Protein AF-G7LZL2-F1 (afdb_monomer_lite)

Foldseek 3Di:
DPPCPVVVVVVVCCVVVVVVVVLVPDDDPDPDDPDDPSVVVVVVVVCVVVVNPDPVVVD

Sequence (59 aa):
MRKNYFAKLVKYMKNVYNINDGLNELTDGRINPTYDTTKVVTLVLLGFLLRIKSFNELN

pLDDT: mean 83.16, std 9.18, range [55.19, 93.88]

Secondary structure (DSSP, 8-state):
--TTHHHHHHHHHHHHTTHHHHHHT-----SS-SS-HHHHHHHHHHHHHTT---GGGG-

Radius of gyration: 14.18 Å; chains: 1; bounding box: 27×30×40 Å

Structure (mmCIF, N/CA/C/O backbone):
data_AF-G7LZL2-F1
#
_entry.id   AF-G7LZL2-F1
#
loop_
_atom_site.group_PDB
_atom_site.id
_atom_site.type_symbol
_atom_site.label_atom_id
_atom_site.label_alt_id
_atom_site.label_comp_id
_atom_site.label_asym_id
_atom_site.label_entity_id
_atom_site.label_seq_id
_atom_site.pdbx_PDB_ins_code
_atom_site.Cartn_x
_atom_site.Cartn_y
_atom_site.Cartn_z
_atom_site.occupancy
_atom_site.B_iso_or_equiv
_atom_site.auth_seq_id
_atom_site.auth_comp_id
_atom_site.auth_asym_id
_atom_site.auth_atom_id
_atom_site.pdbx_PDB_model_num
ATOM 1 N N . MET A 1 1 ? -13.057 9.167 19.506 1.00 57.72 1 MET A N 1
ATOM 2 C CA . MET A 1 1 ? -12.591 7.944 18.807 1.00 57.72 1 MET A CA 1
ATOM 3 C C . MET A 1 1 ? -11.294 7.464 19.441 1.00 57.72 1 MET A C 1
ATOM 5 O O . MET A 1 1 ? -10.420 8.282 19.696 1.00 57.72 1 MET A O 1
ATOM 9 N N . ARG A 1 2 ? -11.172 6.168 19.749 1.00 60.69 2 ARG A N 1
ATOM 10 C CA . ARG A 1 2 ? -9.971 5.588 20.378 1.00 60.69 2 ARG A CA 1
ATOM 11 C C . ARG A 1 2 ? -8.748 5.867 19.492 1.00 60.69 2 ARG A C 1
ATOM 13 O O . ARG A 1 2 ? -8.821 5.611 18.288 1.00 60.69 2 ARG A O 1
ATOM 20 N N . LYS A 1 3 ? -7.655 6.397 20.063 1.00 68.56 3 LYS A N 1
ATOM 21 C CA . LYS A 1 3 ? -6.393 6.626 19.333 1.00 68.56 3 LYS A CA 1
ATOM 22 C C . LYS A 1 3 ? 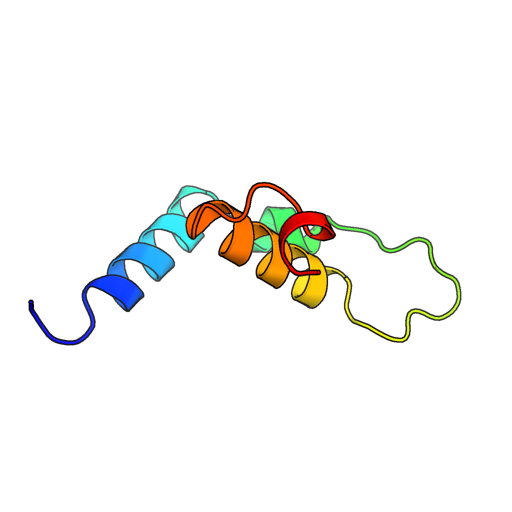-6.066 5.362 18.513 1.00 68.56 3 LYS A C 1
ATOM 24 O O . LYS A 1 3 ? -6.120 4.255 19.051 1.00 68.56 3 LYS A O 1
ATOM 29 N N . ASN A 1 4 ? -5.794 5.531 17.218 1.00 82.62 4 ASN A N 1
ATOM 30 C CA . ASN A 1 4 ? -5.408 4.482 16.256 1.00 82.62 4 ASN A CA 1
ATOM 31 C C . ASN A 1 4 ? -6.525 3.592 15.674 1.00 82.62 4 ASN A C 1
ATOM 33 O O . ASN A 1 4 ? -6.214 2.557 15.086 1.00 82.62 4 ASN A O 1
ATOM 37 N N . TYR A 1 5 ? -7.808 3.960 15.777 1.00 86.44 5 TYR A N 1
ATOM 38 C CA . TYR A 1 5 ? -8.881 3.194 15.117 1.00 86.44 5 TYR A CA 1
ATOM 39 C C . TYR A 1 5 ? -8.681 3.092 13.595 1.00 86.44 5 TYR A C 1
ATOM 41 O O . TYR A 1 5 ? -8.716 1.995 13.043 1.00 86.44 5 TYR A O 1
ATOM 49 N N . PHE A 1 6 ? -8.365 4.212 12.939 1.00 83.56 6 PHE A N 1
ATOM 50 C CA . PHE A 1 6 ? -8.105 4.251 11.498 1.00 83.56 6 PHE A CA 1
ATOM 51 C C . PHE A 1 6 ? -6.942 3.333 11.091 1.00 83.56 6 PHE A C 1
ATOM 53 O O . PHE A 1 6 ? -7.086 2.513 10.192 1.00 83.56 6 PHE A O 1
ATOM 60 N N . ALA A 1 7 ? -5.822 3.380 11.818 1.00 87.19 7 ALA A N 1
ATOM 61 C CA . ALA A 1 7 ? -4.677 2.508 11.554 1.00 87.19 7 ALA A CA 1
ATOM 62 C C . ALA A 1 7 ? -5.023 1.015 11.709 1.00 87.19 7 ALA A C 1
ATOM 64 O O . ALA A 1 7 ? -4.555 0.185 10.931 1.00 87.19 7 ALA A O 1
ATOM 65 N N . LYS A 1 8 ? -5.869 0.659 12.686 1.00 92.31 8 LYS A N 1
ATOM 66 C CA . LYS A 1 8 ? -6.351 -0.721 12.855 1.00 92.31 8 LYS A CA 1
ATOM 67 C C . LYS A 1 8 ? -7.262 -1.158 11.716 1.00 92.31 8 LYS A C 1
ATOM 69 O O . LYS A 1 8 ? -7.122 -2.284 11.254 1.00 92.31 8 LYS A O 1
ATOM 74 N N . LEU A 1 9 ? -8.149 -0.278 11.259 1.00 88.69 9 LEU A N 1
ATOM 75 C CA . LEU A 1 9 ? -9.022 -0.541 10.119 1.00 88.69 9 LEU A CA 1
ATOM 76 C C . LEU A 1 9 ? -8.204 -0.762 8.839 1.00 88.69 9 LEU A C 1
ATOM 78 O O . LEU A 1 9 ? -8.388 -1.771 8.168 1.00 88.69 9 LEU A O 1
ATOM 82 N N . VAL A 1 10 ? -7.240 0.118 8.549 1.00 85.44 10 VAL A N 1
ATOM 83 C CA . VAL A 1 10 ? -6.330 -0.026 7.399 1.00 85.44 10 VAL A CA 1
ATOM 84 C C . VAL A 1 10 ? -5.532 -1.325 7.486 1.00 85.44 10 VAL A C 1
ATOM 86 O O . VAL A 1 10 ? -5.452 -2.061 6.507 1.00 85.44 10 VAL A O 1
ATOM 89 N N . LYS A 1 11 ? -4.996 -1.664 8.667 1.00 90.44 11 LYS A N 1
ATOM 90 C CA . LYS A 1 11 ? -4.277 -2.929 8.874 1.00 90.44 11 LYS A CA 1
ATOM 91 C C . LYS A 1 11 ? -5.175 -4.149 8.656 1.00 90.44 11 LYS A C 1
ATOM 93 O O . LYS A 1 11 ? -4.730 -5.123 8.059 1.00 90.44 11 LYS A O 1
ATOM 98 N N . TYR A 1 12 ? -6.419 -4.096 9.126 1.00 92.44 12 TYR A N 1
ATOM 99 C CA . TYR A 1 12 ? -7.391 -5.164 8.916 1.00 92.44 12 TYR A CA 1
ATOM 100 C C . TYR A 1 12 ? -7.691 -5.354 7.426 1.00 92.44 12 TYR A C 1
ATOM 102 O O . TYR A 1 12 ? -7.528 -6.460 6.926 1.00 92.44 12 TYR A O 1
ATOM 110 N N . MET A 1 13 ? -8.020 -4.279 6.700 1.00 87.38 13 MET A N 1
ATOM 111 C CA . MET A 1 13 ? -8.262 -4.345 5.252 1.00 87.38 13 MET A CA 1
ATOM 112 C C . MET A 1 13 ? -7.046 -4.895 4.500 1.00 87.38 13 MET A C 1
ATOM 114 O O . MET A 1 13 ? -7.200 -5.767 3.650 1.00 87.38 13 MET A O 1
ATOM 118 N N . LYS A 1 14 ? -5.833 -4.447 4.857 1.00 88.00 14 LYS A N 1
ATOM 119 C CA . LYS A 1 14 ? -4.590 -4.923 4.238 1.00 88.00 14 LYS A CA 1
ATOM 120 C C . LYS A 1 14 ? -4.424 -6.438 4.345 1.00 88.00 14 LYS A C 1
ATOM 122 O O . LYS A 1 14 ? -4.008 -7.067 3.379 1.00 88.00 14 LYS A O 1
ATOM 127 N N . ASN A 1 15 ? -4.753 -6.991 5.510 1.00 91.31 15 ASN A N 1
ATOM 128 C CA . ASN A 1 15 ? -4.632 -8.418 5.783 1.00 91.31 15 ASN A CA 1
ATOM 129 C C . ASN A 1 15 ? -5.781 -9.235 5.179 1.00 91.31 15 ASN A C 1
ATOM 131 O O . ASN A 1 15 ? -5.538 -10.323 4.688 1.00 91.31 15 ASN A O 1
ATOM 135 N N . VAL A 1 16 ? -7.023 -8.742 5.223 1.00 93.88 16 VAL A N 1
ATOM 136 C CA . VAL A 1 16 ? -8.190 -9.486 4.710 1.00 93.88 16 VAL A CA 1
ATOM 137 C C . VAL A 1 16 ? -8.159 -9.609 3.193 1.00 93.88 16 VAL A C 1
ATOM 139 O O . VAL A 1 16 ? -8.500 -10.657 2.659 1.00 93.88 16 VAL A O 1
ATOM 142 N N . TYR A 1 17 ? -7.744 -8.546 2.506 1.00 88.00 17 TYR A N 1
ATOM 143 C CA . TYR A 1 17 ? -7.713 -8.509 1.046 1.00 88.00 17 TYR A CA 1
ATOM 144 C C . TYR A 1 17 ? -6.343 -8.850 0.455 1.00 88.00 17 TYR A C 1
ATOM 146 O O . TYR A 1 17 ? -6.161 -8.674 -0.744 1.00 88.00 17 TYR A O 1
ATOM 154 N N . ASN A 1 18 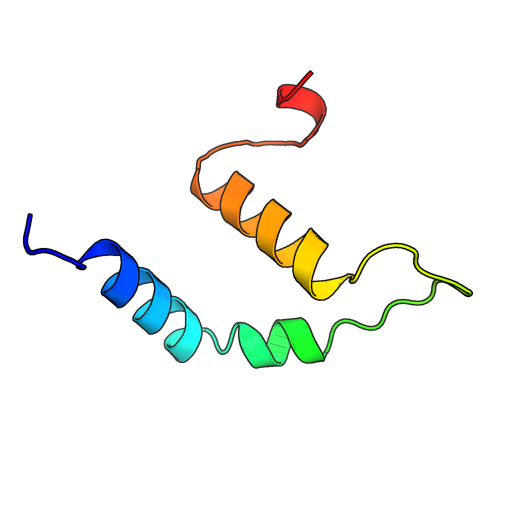? -5.374 -9.282 1.275 1.00 89.12 18 ASN A N 1
ATOM 155 C CA . ASN A 1 18 ? -4.002 -9.578 0.843 1.00 89.12 18 ASN A CA 1
ATOM 156 C C . ASN A 1 18 ? -3.423 -8.492 -0.081 1.00 89.12 18 ASN A C 1
ATOM 158 O O . ASN A 1 18 ? -2.791 -8.779 -1.093 1.00 89.12 18 ASN A O 1
ATOM 162 N N . ILE A 1 19 ? -3.649 -7.217 0.265 1.00 87.38 19 ILE A N 1
ATOM 163 C CA . ILE A 1 19 ? -3.330 -6.078 -0.618 1.00 87.38 19 ILE A CA 1
ATOM 164 C C . ILE A 1 19 ? -1.846 -6.083 -1.001 1.00 87.38 19 ILE A C 1
ATOM 166 O O . ILE A 1 19 ? -1.494 -5.752 -2.125 1.00 87.38 19 ILE A O 1
ATOM 170 N N . ASN A 1 20 ? -0.977 -6.483 -0.071 1.00 85.75 20 ASN A N 1
ATOM 171 C CA . ASN A 1 20 ? 0.454 -6.610 -0.327 1.00 85.75 20 ASN A CA 1
ATOM 172 C C . ASN A 1 20 ? 0.768 -7.612 -1.449 1.00 85.75 20 ASN A C 1
ATOM 174 O O . ASN A 1 20 ? 1.654 -7.337 -2.247 1.00 85.75 20 ASN A O 1
ATOM 178 N N . ASP A 1 21 ? 0.067 -8.743 -1.510 1.00 89.62 21 ASP A N 1
ATOM 179 C CA . ASP A 1 21 ? 0.337 -9.790 -2.497 1.00 89.62 21 ASP A CA 1
ATOM 180 C C . ASP A 1 21 ? -0.097 -9.313 -3.884 1.00 89.62 21 ASP A C 1
ATOM 182 O O . ASP A 1 21 ? 0.704 -9.329 -4.814 1.00 89.62 21 ASP A O 1
ATOM 186 N N . GLY A 1 22 ? -1.297 -8.728 -3.987 1.00 86.88 22 GLY A N 1
ATOM 187 C CA . GLY A 1 22 ? -1.768 -8.125 -5.237 1.00 86.88 22 GLY A CA 1
ATOM 188 C C . GLY A 1 22 ? -0.903 -6.952 -5.712 1.00 86.88 22 GLY A C 1
ATOM 189 O O . GLY A 1 22 ? -0.733 -6.759 -6.911 1.00 86.88 22 GLY A O 1
ATOM 190 N N . LEU A 1 23 ? -0.313 -6.179 -4.791 1.00 86.94 23 LEU A N 1
ATOM 191 C CA . LEU A 1 23 ? 0.653 -5.134 -5.139 1.00 86.94 23 LEU A CA 1
ATOM 192 C C . LEU A 1 23 ? 2.005 -5.706 -5.590 1.00 86.94 23 LEU A C 1
ATOM 194 O O . LEU A 1 23 ? 2.634 -5.128 -6.468 1.00 86.94 23 LEU A O 1
ATOM 198 N N . ASN A 1 24 ? 2.459 -6.817 -5.009 1.00 85.25 24 ASN A N 1
ATOM 199 C CA . ASN A 1 24 ? 3.722 -7.461 -5.380 1.00 85.25 24 ASN A CA 1
ATOM 200 C C . ASN A 1 24 ? 3.646 -8.179 -6.736 1.00 85.25 24 ASN A C 1
ATOM 202 O O . ASN A 1 24 ? 4.671 -8.355 -7.387 1.00 85.25 24 ASN A O 1
ATOM 206 N N . GLU A 1 25 ? 2.450 -8.575 -7.172 1.00 88.44 25 GLU A N 1
ATOM 207 C CA . GLU A 1 25 ? 2.207 -9.128 -8.511 1.00 88.44 25 GLU A CA 1
ATO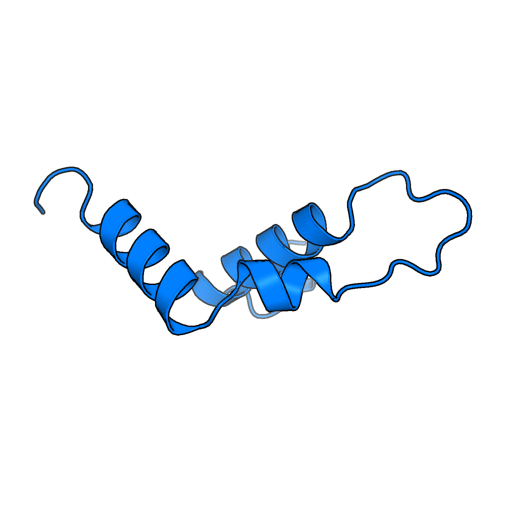M 208 C C . GLU A 1 25 ? 2.244 -8.058 -9.619 1.00 88.44 25 GLU A C 1
ATOM 210 O O . GLU A 1 25 ? 2.343 -8.388 -10.805 1.00 88.44 25 GLU A O 1
ATOM 215 N N . LEU A 1 26 ? 2.202 -6.768 -9.261 1.00 86.94 26 LEU A N 1
ATOM 216 C CA . LEU A 1 26 ? 2.295 -5.682 -10.231 1.00 86.94 26 LEU A CA 1
ATOM 217 C C . LEU A 1 26 ? 3.687 -5.650 -10.860 1.00 86.94 26 LEU A C 1
ATOM 219 O O . LEU A 1 26 ? 4.679 -5.281 -10.234 1.00 86.94 26 LEU A O 1
ATOM 223 N N . THR A 1 27 ? 3.738 -5.979 -12.146 1.00 85.12 27 THR A N 1
ATOM 224 C CA . THR A 1 27 ? 4.957 -5.867 -12.944 1.00 85.12 27 THR A CA 1
ATOM 225 C C . THR A 1 27 ? 4.965 -4.538 -13.687 1.00 85.12 27 THR A C 1
ATOM 227 O O . THR A 1 27 ? 4.028 -4.208 -14.414 1.00 85.12 27 THR A O 1
ATOM 230 N N . ASP A 1 28 ? 6.042 -3.776 -13.523 1.00 86.94 28 ASP A N 1
ATOM 231 C CA . ASP A 1 28 ? 6.275 -2.559 -14.290 1.00 86.94 28 ASP A CA 1
ATOM 232 C C . ASP A 1 28 ? 7.073 -2.875 -15.560 1.00 86.94 28 ASP A C 1
ATOM 234 O O . ASP A 1 28 ? 8.223 -3.299 -15.487 1.00 86.94 28 ASP A O 1
ATOM 238 N N . GLY A 1 29 ? 6.463 -2.669 -16.728 1.00 90.88 29 GLY A N 1
ATOM 239 C CA . GLY A 1 29 ? 7.103 -2.893 -18.029 1.00 90.88 29 GLY A CA 1
ATOM 240 C C . GLY A 1 29 ? 7.981 -1.736 -18.517 1.00 90.88 29 GLY A C 1
ATOM 241 O O . GLY A 1 29 ? 8.518 -1.799 -19.624 1.00 90.88 29 GLY A O 1
ATOM 242 N N . ARG A 1 30 ? 8.102 -0.644 -17.752 1.00 90.06 30 ARG A N 1
ATOM 243 C CA . ARG A 1 30 ? 8.917 0.515 -18.140 1.00 90.06 30 ARG A CA 1
ATOM 244 C C . ARG A 1 30 ? 10.408 0.182 -18.028 1.00 90.06 30 ARG A C 1
ATOM 246 O O . ARG A 1 30 ? 10.851 -0.396 -17.046 1.00 90.06 30 ARG A O 1
ATOM 253 N N . ILE A 1 31 ? 11.196 0.615 -19.015 1.00 89.50 31 ILE A N 1
ATOM 254 C CA . ILE A 1 31 ? 12.641 0.318 -19.105 1.00 89.50 31 ILE A CA 1
ATOM 255 C C . ILE A 1 31 ? 13.446 0.981 -17.970 1.00 89.50 31 ILE A C 1
ATOM 257 O O . ILE A 1 31 ? 14.446 0.431 -17.523 1.00 89.50 31 ILE A O 1
ATOM 261 N N . ASN A 1 32 ? 13.023 2.156 -17.494 1.00 87.38 32 ASN A N 1
ATOM 262 C CA . ASN A 1 32 ? 13.669 2.858 -16.381 1.00 87.38 32 ASN A CA 1
ATOM 263 C C . ASN A 1 32 ? 12.640 3.689 -15.592 1.00 87.38 32 ASN A C 1
ATOM 265 O O . ASN A 1 32 ? 12.498 4.894 -15.831 1.00 87.38 32 ASN A O 1
ATOM 269 N N . PRO A 1 33 ? 11.846 3.062 -14.712 1.00 84.62 33 PRO A N 1
ATOM 270 C CA . PRO A 1 33 ? 10.819 3.771 -13.971 1.00 84.62 33 PRO A CA 1
ATOM 271 C C . PRO A 1 33 ? 11.446 4.705 -12.931 1.00 84.62 33 PRO A C 1
ATOM 273 O O . PRO A 1 33 ? 12.151 4.280 -12.023 1.00 84.62 33 PRO A O 1
ATOM 276 N N . THR A 1 34 ? 11.143 6.001 -13.029 1.00 91.00 34 THR A N 1
ATOM 277 C CA . THR A 1 34 ? 11.560 7.011 -12.036 1.00 91.00 34 THR A CA 1
ATOM 278 C C . THR A 1 34 ? 10.853 6.833 -10.689 1.00 91.00 34 THR A C 1
ATOM 280 O O . THR A 1 34 ? 11.363 7.250 -9.651 1.00 91.00 34 THR A O 1
ATOM 283 N N . TYR A 1 35 ? 9.671 6.211 -10.701 1.00 86.56 35 TYR A N 1
ATOM 284 C CA . TYR A 1 35 ? 8.836 6.009 -9.525 1.00 86.56 35 TYR A CA 1
ATOM 285 C C . TYR A 1 35 ? 8.417 4.552 -9.405 1.00 86.56 35 TYR A C 1
ATOM 287 O O . TYR A 1 35 ? 7.996 3.932 -10.381 1.00 86.56 35 TYR A O 1
ATOM 295 N N . ASP A 1 36 ? 8.468 4.060 -8.173 1.00 87.56 36 ASP A N 1
ATOM 296 C CA . ASP A 1 36 ? 7.977 2.748 -7.776 1.00 87.56 36 ASP A CA 1
ATOM 297 C C . ASP A 1 36 ? 6.466 2.631 -8.046 1.00 87.56 36 ASP A C 1
ATOM 299 O O . ASP A 1 36 ? 5.655 3.389 -7.500 1.00 87.56 36 ASP A O 1
ATOM 303 N N . THR A 1 37 ? 6.096 1.676 -8.899 1.00 87.81 37 THR A N 1
ATOM 304 C CA . THR A 1 37 ? 4.709 1.421 -9.312 1.00 87.81 37 THR A CA 1
ATOM 305 C C . THR A 1 37 ? 3.809 1.089 -8.131 1.00 87.81 37 THR A C 1
ATOM 307 O O . THR A 1 37 ? 2.702 1.619 -8.047 1.00 87.81 37 THR A O 1
ATOM 310 N N . THR A 1 38 ? 4.289 0.301 -7.170 1.00 87.50 38 THR A N 1
ATOM 311 C CA . THR A 1 38 ? 3.538 -0.052 -5.962 1.00 87.50 38 THR A CA 1
ATOM 312 C C . THR A 1 38 ? 3.207 1.187 -5.139 1.00 87.50 38 THR A C 1
ATOM 314 O O . THR A 1 38 ? 2.077 1.333 -4.660 1.00 87.50 38 THR A O 1
ATOM 317 N N . LYS A 1 39 ? 4.150 2.130 -5.014 1.00 86.69 39 LYS A N 1
ATOM 318 C CA . LYS A 1 39 ? 3.900 3.404 -4.318 1.00 86.69 39 LYS A CA 1
ATOM 319 C C . LYS A 1 39 ? 2.855 4.246 -5.038 1.00 86.69 39 LYS A C 1
ATOM 321 O O . LYS A 1 39 ? 1.946 4.753 -4.383 1.00 86.69 39 LYS A O 1
ATOM 326 N N . VAL A 1 40 ? 2.961 4.369 -6.361 1.00 88.12 40 VAL A N 1
ATOM 327 C CA . VAL A 1 40 ? 2.005 5.140 -7.169 1.00 88.12 40 VAL A CA 1
ATOM 328 C C . VAL A 1 40 ? 0.603 4.543 -7.050 1.00 88.12 40 VAL A C 1
ATOM 330 O O . VAL A 1 40 ? -0.324 5.256 -6.675 1.00 88.12 40 VAL A O 1
ATOM 333 N N . VAL A 1 41 ? 0.455 3.234 -7.277 1.00 88.38 41 VAL A N 1
ATOM 334 C CA . VAL A 1 41 ? -0.829 2.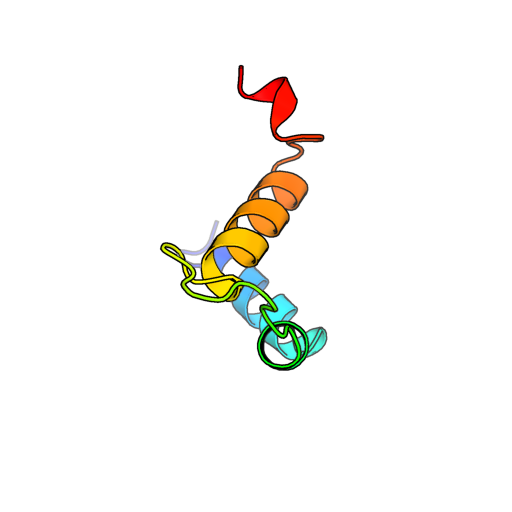515 -7.189 1.00 88.38 41 VAL A CA 1
ATOM 335 C C . VAL A 1 41 ? -1.451 2.634 -5.798 1.00 88.38 41 VAL A C 1
ATOM 337 O O . VAL A 1 41 ? -2.639 2.928 -5.683 1.00 88.38 41 VAL A O 1
ATOM 340 N N . THR A 1 42 ? -0.659 2.495 -4.732 1.00 86.38 42 THR A N 1
ATOM 341 C CA . THR A 1 42 ? -1.155 2.671 -3.356 1.00 86.38 42 THR A CA 1
ATOM 342 C C . THR A 1 42 ? -1.731 4.074 -3.136 1.00 86.38 42 THR A C 1
ATOM 344 O O . THR A 1 42 ? -2.767 4.226 -2.488 1.00 86.38 42 THR A O 1
ATOM 347 N N . LEU A 1 43 ? -1.085 5.102 -3.691 1.00 86.31 43 LEU A N 1
ATOM 348 C CA . LEU A 1 43 ? -1.518 6.494 -3.579 1.00 86.31 43 LEU A CA 1
ATOM 349 C C . LEU A 1 43 ? -2.822 6.742 -4.354 1.00 86.31 43 LEU A C 1
ATOM 351 O O . LEU A 1 43 ? -3.716 7.413 -3.838 1.00 86.31 43 LEU A O 1
ATOM 355 N N . VAL A 1 44 ? -2.970 6.128 -5.536 1.00 86.12 44 VAL A N 1
ATOM 356 C CA . VAL A 1 44 ? -4.225 6.133 -6.310 1.00 86.12 44 VAL A CA 1
ATOM 357 C C . VAL A 1 44 ? -5.370 5.513 -5.511 1.00 86.12 44 VAL A C 1
ATOM 359 O O . VAL A 1 44 ? -6.420 6.131 -5.341 1.00 86.12 44 VAL A O 1
ATOM 362 N N . LEU A 1 45 ? -5.161 4.301 -4.991 1.00 84.31 45 LEU A N 1
ATOM 363 C CA . LEU A 1 45 ? -6.173 3.562 -4.234 1.00 84.31 45 LEU A CA 1
ATOM 364 C C . LEU A 1 45 ? -6.598 4.323 -2.975 1.00 84.31 45 LEU A C 1
ATOM 366 O O . LEU A 1 45 ? -7.784 4.369 -2.647 1.00 84.31 45 LEU A O 1
ATOM 370 N N . LEU A 1 46 ? -5.648 4.969 -2.294 1.00 84.44 46 LEU A N 1
ATOM 371 C CA . LEU A 1 46 ? -5.954 5.850 -1.172 1.00 84.44 46 LEU A CA 1
ATOM 372 C C . LEU A 1 46 ? -6.818 7.041 -1.610 1.00 84.44 46 LEU A C 1
ATOM 374 O O . LEU A 1 46 ? -7.778 7.376 -0.920 1.00 84.44 46 LEU A O 1
ATOM 378 N N . GLY A 1 47 ? -6.521 7.645 -2.763 1.00 85.00 47 GLY A N 1
ATOM 379 C CA . GLY A 1 47 ? -7.347 8.705 -3.338 1.00 85.00 47 GLY A CA 1
ATOM 380 C C . GLY A 1 47 ? -8.784 8.250 -3.607 1.00 85.00 47 GLY A C 1
ATOM 381 O O . GLY A 1 47 ? -9.728 8.929 -3.199 1.00 85.00 47 GLY A O 1
ATOM 382 N N . PHE A 1 48 ? -8.962 7.061 -4.190 1.00 82.69 48 PHE A N 1
ATOM 383 C CA . PHE A 1 48 ? -10.286 6.470 -4.421 1.00 82.69 48 PHE A CA 1
ATOM 384 C C . PHE A 1 48 ? -11.065 6.245 -3.119 1.00 82.69 48 PHE A C 1
ATOM 386 O O . PHE A 1 48 ? -12.253 6.564 -3.047 1.00 82.69 48 PHE A O 1
ATOM 393 N N . LEU A 1 49 ? -10.404 5.773 -2.055 1.00 82.56 49 LEU A N 1
ATOM 394 C CA . LEU A 1 49 ? -11.024 5.634 -0.728 1.00 82.56 49 LEU A CA 1
ATOM 395 C C . LEU A 1 49 ? -11.479 6.981 -0.146 1.00 82.56 49 LEU A C 1
ATOM 397 O O . LEU A 1 49 ? -12.478 7.042 0.572 1.00 82.56 49 LEU A O 1
ATOM 401 N N . LEU A 1 50 ? -10.774 8.063 -0.478 1.00 83.38 50 LEU A N 1
ATOM 402 C CA . LEU A 1 50 ? -11.113 9.433 -0.088 1.00 83.38 50 LEU A CA 1
ATOM 403 C C . LEU A 1 50 ? -12.112 10.108 -1.043 1.00 83.38 50 LEU A C 1
ATOM 405 O O . LEU A 1 50 ? -12.359 11.304 -0.915 1.00 83.38 50 LEU A O 1
ATOM 409 N N . ARG A 1 51 ? -12.740 9.337 -1.946 1.00 81.50 51 ARG A N 1
ATOM 410 C CA . ARG A 1 51 ? -13.720 9.784 -2.953 1.00 81.50 51 ARG A CA 1
ATOM 411 C C . ARG A 1 51 ? -13.169 10.703 -4.044 1.00 81.50 51 ARG A C 1
ATOM 413 O O . ARG A 1 51 ? -13.965 11.334 -4.736 1.00 81.50 51 ARG A O 1
ATOM 420 N N . ILE A 1 52 ? -11.855 10.749 -4.246 1.00 78.69 52 ILE A N 1
ATOM 421 C CA . ILE A 1 52 ? -11.298 11.317 -5.478 1.00 78.69 52 ILE A CA 1
ATOM 422 C C . ILE A 1 52 ? -11.701 10.357 -6.597 1.00 78.69 52 ILE A C 1
ATOM 424 O O . ILE A 1 52 ? -11.337 9.186 -6.540 1.00 78.69 52 ILE A O 1
ATOM 428 N N . LYS A 1 53 ? -12.499 10.791 -7.577 1.00 70.62 53 LYS A N 1
ATOM 429 C CA . LYS A 1 53 ? -12.980 9.886 -8.636 1.00 70.62 53 LYS A CA 1
ATOM 430 C C . LYS A 1 53 ? -11.959 9.739 -9.754 1.00 70.62 53 LYS A C 1
ATOM 432 O O . LYS A 1 53 ? -11.946 8.720 -10.438 1.00 70.62 53 LYS A O 1
ATOM 437 N N . SER A 1 54 ? -11.096 10.737 -9.942 1.00 69.25 54 SER A N 1
ATOM 438 C CA . SER A 1 54 ? -9.984 10.667 -10.889 1.00 69.25 54 SER A CA 1
ATOM 439 C C . SER A 1 54 ? -8.865 11.644 -10.535 1.00 69.25 54 SER A C 1
ATOM 441 O O . SER A 1 54 ? -9.102 12.655 -9.879 1.00 69.25 54 SER A O 1
ATOM 443 N N . PHE A 1 55 ? -7.656 11.393 -11.044 1.00 67.25 55 PHE A N 1
ATOM 444 C CA . PHE A 1 55 ? -6.562 12.368 -10.963 1.00 67.25 55 PHE A CA 1
ATOM 445 C C . PHE A 1 55 ? -6.853 13.674 -11.715 1.00 67.25 55 PHE A C 1
ATOM 447 O O . PHE A 1 55 ? -6.280 14.697 -11.361 1.00 67.25 55 PHE A O 1
ATOM 454 N N . ASN A 1 56 ? -7.769 13.672 -12.691 1.00 67.25 56 ASN A N 1
ATOM 455 C CA . ASN A 1 56 ? -8.196 14.891 -13.384 1.00 67.25 56 ASN A CA 1
ATOM 456 C C . ASN A 1 56 ? -9.035 15.825 -12.498 1.00 67.25 56 ASN A C 1
ATOM 458 O O . ASN A 1 56 ? -9.165 16.994 -12.836 1.00 67.25 56 ASN A O 1
ATOM 462 N N . GLU A 1 57 ? -9.603 15.3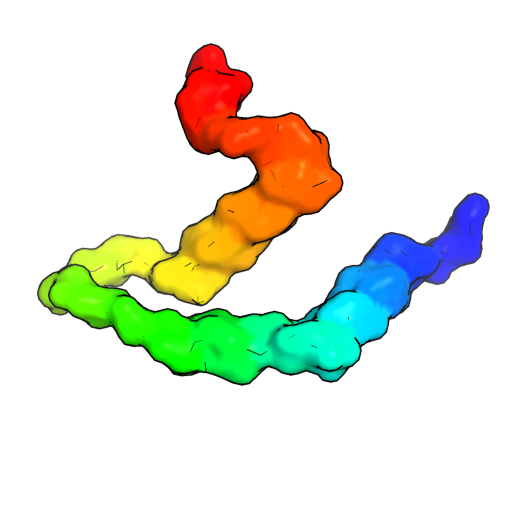41 -11.387 1.00 65.00 57 GLU A N 1
ATOM 463 C CA . GLU A 1 57 ? -10.338 16.184 -10.427 1.00 65.00 57 GLU A CA 1
A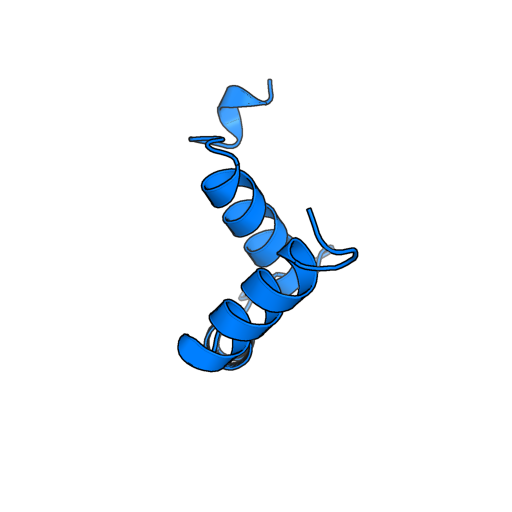TOM 464 C C . GLU A 1 57 ? -9.410 16.931 -9.451 1.00 65.00 57 GLU A C 1
ATOM 466 O O . GLU A 1 57 ? -9.881 17.754 -8.673 1.00 65.00 57 GLU A O 1
ATOM 471 N N . LEU A 1 58 ? -8.105 16.633 -9.456 1.00 61.12 58 LEU A N 1
ATOM 472 C CA . LEU A 1 58 ? -7.107 17.315 -8.622 1.00 61.12 58 LEU A CA 1
ATOM 473 C C . LEU A 1 58 ? -6.510 18.564 -9.293 1.00 61.12 58 LEU A C 1
ATOM 475 O O . LEU A 1 58 ? -5.632 19.192 -8.701 1.00 61.12 58 LEU A O 1
ATOM 479 N N . ASN A 1 59 ? -6.950 18.878 -10.516 1.00 55.19 59 ASN A N 1
ATOM 480 C CA . ASN A 1 59 ? -6.509 20.023 -11.310 1.00 55.19 59 ASN A CA 1
ATOM 481 C C . ASN A 1 59 ? -7.485 21.196 -11.199 1.00 55.19 59 ASN A C 1
ATOM 483 O O . ASN A 1 59 ? -8.707 20.948 -11.311 1.00 55.19 59 ASN A O 1
#